Protein AF-A0A8S3FM65-F1 (afdb_monomer_lite)

Radius of gyration: 16.99 Å; chains: 1; bounding box: 38×47×41 Å

Organism: NCBI:txid392030

Sequence (137 aa):
MDVTDLYTMIPRQGTLEALVGFCMKHSKNNRIGTLYIDHIMKIARLILDTNYFAYYDKYYKQIRGGAMGSAFTRVLANIYMYEWEQDLIKYQKSKNEIYGRYIDDIFMTTNEPEHKICQILDKENNKNVNIKINYQI

Foldseek 3Di:
DFKPPLQLQAALVLLLVLLLVVQVVPDDPCDDVPDHSVVVSVVSCVQLQPAWDDDPNDIDRRPHGGDPVDPVSLVSSVSSCVVLCVVVVVVCVVQVWDWDDDSGDIDTDDPDDPVVVVVVQVVSCVPDVRIHDDDDD

InterPro domains:
  IPR000477 Reverse transcriptase domain [PS50878] (1-137)

Secondary structure (DSSP, 8-state):
-EETTHHHHS-HHHHHHHHHHHHHHH-BTTEETTEEHHHHHHHHHHHHHT-EEEETTEEEE--SS--TT-HHHHHHHHHHHHHHTHHHHHHHHHTT--EEEETTEEEE---S-HHHHHHHHHHHHTS-TT--EE---

Structure (mmCIF, N/CA/C/O backbone):
data_AF-A0A8S3FM65-F1
#
_entry.id   AF-A0A8S3FM65-F1
#
loop_
_atom_site.group_PDB
_atom_site.id
_atom_site.type_symbol
_atom_site.label_atom_id
_atom_site.label_alt_id
_atom_site.label_comp_id
_atom_site.label_asym_id
_atom_site.label_entity_id
_atom_site.label_seq_id
_atom_site.pdbx_PDB_ins_code
_atom_site.Cartn_x
_atom_site.Cartn_y
_atom_site.Cartn_z
_atom_site.occupancy
_atom_site.B_iso_or_equiv
_atom_site.auth_seq_id
_atom_site.auth_comp_id
_atom_site.auth_asym_id
_atom_site.auth_atom_id
_atom_site.pdbx_PDB_model_num
ATOM 1 N N . MET A 1 1 ? -3.743 -7.684 13.959 1.00 94.50 1 MET A N 1
ATOM 2 C CA . MET A 1 1 ? -4.391 -7.696 12.630 1.00 94.50 1 MET A CA 1
ATOM 3 C C . MET A 1 1 ? -3.291 -7.536 11.609 1.00 94.50 1 MET A C 1
ATOM 5 O O . MET A 1 1 ? -2.295 -6.912 11.950 1.00 94.50 1 MET A O 1
ATOM 9 N N . ASP A 1 2 ? -3.450 -8.047 10.400 1.00 95.50 2 ASP A N 1
ATOM 10 C CA . ASP A 1 2 ? -2.414 -7.973 9.370 1.00 95.50 2 ASP A CA 1
ATOM 11 C C . ASP A 1 2 ? -3.018 -7.762 7.980 1.00 95.50 2 ASP A C 1
ATOM 13 O O . ASP A 1 2 ? -4.166 -8.125 7.727 1.00 95.50 2 ASP A O 1
ATOM 17 N N . VAL A 1 3 ? -2.263 -7.144 7.074 1.00 96.06 3 VAL A N 1
ATOM 18 C CA . VAL A 1 3 ? -2.657 -7.008 5.670 1.00 96.06 3 VAL A CA 1
ATOM 19 C C . VAL A 1 3 ? -2.203 -8.237 4.896 1.00 96.06 3 VAL A C 1
ATOM 21 O O . VAL A 1 3 ? -1.010 -8.439 4.674 1.00 96.06 3 VAL A O 1
ATOM 24 N N . THR A 1 4 ? -3.162 -9.017 4.408 1.00 94.69 4 THR A N 1
ATOM 25 C CA . THR A 1 4 ? -2.889 -10.270 3.704 1.00 94.69 4 THR A CA 1
ATOM 26 C C . THR A 1 4 ? -2.087 -10.032 2.426 1.00 94.69 4 THR A C 1
ATOM 28 O O . THR A 1 4 ? -2.493 -9.249 1.563 1.00 94.69 4 THR A O 1
ATOM 31 N N . ASP A 1 5 ? -0.967 -10.748 2.284 1.00 93.12 5 ASP A N 1
ATOM 32 C CA . ASP A 1 5 ? -0.157 -10.801 1.061 1.00 93.12 5 ASP A CA 1
ATOM 33 C C . ASP A 1 5 ? 0.233 -9.413 0.506 1.00 93.12 5 ASP A C 1
ATOM 35 O O . ASP A 1 5 ? 0.299 -9.201 -0.710 1.00 93.12 5 ASP A O 1
ATOM 39 N N . LEU A 1 6 ? 0.509 -8.448 1.395 1.00 93.69 6 LEU A N 1
ATOM 40 C CA . LEU A 1 6 ? 0.647 -7.025 1.061 1.00 93.69 6 LEU A CA 1
ATOM 41 C C . LEU A 1 6 ? 1.465 -6.769 -0.221 1.00 93.69 6 LEU A C 1
ATOM 43 O O . LEU A 1 6 ? 0.998 -6.114 -1.153 1.00 93.69 6 LEU A O 1
ATOM 47 N N . TYR A 1 7 ? 2.683 -7.304 -0.315 1.00 92.12 7 TYR A N 1
ATOM 48 C CA . TYR A 1 7 ? 3.567 -7.027 -1.454 1.00 92.12 7 TYR A CA 1
ATOM 49 C C . TYR A 1 7 ? 3.080 -7.617 -2.778 1.00 92.12 7 TYR A C 1
ATOM 51 O O . TYR A 1 7 ? 3.242 -6.988 -3.827 1.00 92.12 7 TYR A O 1
ATOM 59 N N . THR A 1 8 ? 2.496 -8.812 -2.757 1.00 90.88 8 THR A N 1
ATOM 60 C CA . THR A 1 8 ? 2.015 -9.493 -3.966 1.00 90.88 8 THR A CA 1
ATOM 61 C C . THR A 1 8 ? 0.631 -9.018 -4.387 1.00 90.88 8 THR A C 1
ATOM 63 O O . THR A 1 8 ? 0.229 -9.276 -5.525 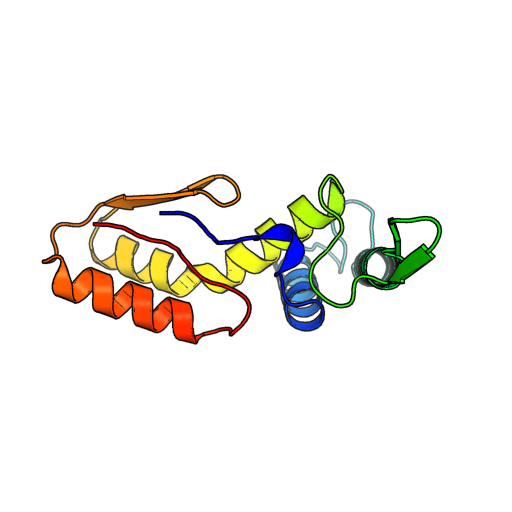1.00 90.88 8 THR A O 1
ATOM 66 N N . MET A 1 9 ? -0.055 -8.260 -3.529 1.00 94.19 9 MET A N 1
ATOM 67 C CA . MET A 1 9 ? -1.419 -7.806 -3.770 1.00 94.19 9 MET A CA 1
ATOM 68 C C . MET A 1 9 ? -1.570 -6.302 -4.022 1.00 94.19 9 MET A C 1
ATOM 70 O O . MET A 1 9 ? -2.580 -5.913 -4.604 1.00 94.19 9 MET A O 1
ATOM 74 N N . ILE A 1 10 ? -0.587 -5.441 -3.717 1.00 93.12 10 ILE A N 1
ATOM 75 C CA . ILE A 1 10 ? -0.734 -3.998 -4.004 1.00 93.12 10 ILE A CA 1
ATOM 76 C C . ILE A 1 10 ? -1.144 -3.727 -5.474 1.00 93.12 10 ILE A C 1
ATOM 78 O O . ILE A 1 10 ? -0.542 -4.266 -6.417 1.00 93.12 10 ILE A O 1
ATOM 82 N N . PRO A 1 11 ? -2.196 -2.919 -5.712 1.00 92.88 11 PRO A N 1
ATOM 83 C CA . PRO A 1 11 ? -2.697 -2.675 -7.058 1.00 92.88 11 PRO A CA 1
ATOM 84 C C . PRO A 1 11 ? -1.736 -1.763 -7.818 1.00 92.88 11 PRO A C 1
ATOM 86 O O . PRO A 1 11 ? -1.604 -0.595 -7.484 1.00 92.88 11 PRO A O 1
ATOM 89 N N . ARG A 1 12 ? -1.119 -2.252 -8.898 1.00 91.12 12 ARG A N 1
ATOM 90 C CA . ARG A 1 12 ? -0.080 -1.515 -9.648 1.00 91.12 12 ARG A CA 1
ATOM 91 C C . ARG A 1 12 ? -0.434 -0.074 -9.988 1.00 91.12 12 ARG A C 1
ATOM 93 O O . ARG A 1 12 ? 0.347 0.829 -9.705 1.00 91.12 12 ARG A O 1
ATOM 100 N N . GLN A 1 13 ? -1.596 0.131 -10.602 1.00 92.31 13 GLN A N 1
ATOM 101 C CA . GLN A 1 13 ? -2.018 1.461 -11.029 1.00 92.31 13 GLN A CA 1
ATOM 102 C C . GLN A 1 13 ? -2.271 2.371 -9.818 1.00 92.31 13 GLN A C 1
ATOM 104 O O . GLN A 1 13 ? -1.698 3.454 -9.752 1.00 92.31 13 GLN A O 1
ATOM 109 N N . GLY A 1 14 ? -3.002 1.882 -8.810 1.00 94.00 14 GLY A N 1
ATOM 110 C CA . GLY A 1 14 ? -3.230 2.621 -7.564 1.00 94.00 14 GLY A CA 1
ATOM 111 C C . GLY A 1 14 ? -1.938 2.913 -6.790 1.00 94.00 14 GLY A C 1
ATOM 112 O O . GLY A 1 14 ? -1.796 3.969 -6.188 1.00 94.00 14 GLY A O 1
ATOM 113 N N . THR A 1 15 ? -0.949 2.022 -6.845 1.00 95.19 15 THR A N 1
ATOM 114 C CA . THR A 1 15 ? 0.382 2.233 -6.263 1.00 95.19 15 THR A CA 1
ATOM 115 C C . THR A 1 15 ? 1.155 3.333 -6.987 1.00 95.19 15 THR A C 1
ATOM 117 O O . THR A 1 15 ? 1.803 4.145 -6.333 1.00 95.19 15 THR A O 1
ATOM 120 N N . LEU A 1 16 ? 1.094 3.393 -8.319 1.00 96.12 16 LEU A N 1
ATOM 121 C CA . LEU A 1 16 ? 1.721 4.468 -9.093 1.00 96.12 16 LEU A CA 1
ATOM 122 C C . LEU A 1 16 ? 1.034 5.819 -8.847 1.00 96.12 16 LEU A C 1
ATOM 124 O O . LEU A 1 16 ? 1.712 6.841 -8.766 1.00 96.12 16 LEU A O 1
ATOM 128 N N . GLU A 1 17 ? -0.288 5.821 -8.693 1.00 96.88 17 GLU A N 1
ATOM 129 C CA . GLU A 1 17 ? -1.071 7.005 -8.318 1.00 96.88 17 GLU A CA 1
ATOM 130 C C . GLU A 1 17 ? -0.712 7.498 -6.910 1.00 96.88 17 GLU A C 1
ATOM 132 O O . GLU A 1 17 ? -0.409 8.678 -6.725 1.00 96.88 17 GLU A O 1
ATOM 137 N N . ALA A 1 18 ? -0.640 6.588 -5.935 1.00 97.12 18 ALA A N 1
ATOM 138 C CA . ALA A 1 18 ? -0.186 6.908 -4.586 1.00 97.12 18 ALA A CA 1
ATOM 139 C C . ALA A 1 18 ? 1.258 7.439 -4.589 1.00 97.12 18 ALA A C 1
ATOM 141 O O . ALA A 1 18 ? 1.555 8.428 -3.924 1.00 97.12 18 ALA A O 1
ATOM 142 N N . LEU A 1 19 ? 2.151 6.839 -5.387 1.00 97.56 19 LEU A N 1
ATOM 143 C CA . LEU A 1 19 ? 3.537 7.287 -5.522 1.00 97.56 19 LEU A CA 1
ATOM 144 C C . LEU A 1 19 ? 3.634 8.714 -6.064 1.00 97.56 19 LEU A C 1
ATOM 146 O O . LEU A 1 19 ? 4.345 9.527 -5.477 1.00 97.56 19 LEU A O 1
ATOM 150 N N . VAL A 1 20 ? 2.936 9.040 -7.157 1.00 96.94 20 VAL A N 1
ATOM 151 C CA . VAL A 1 20 ? 2.991 10.402 -7.708 1.00 96.94 20 VAL A CA 1
ATOM 152 C C . VAL A 1 20 ? 2.382 11.412 -6.737 1.00 96.94 20 VAL A C 1
ATOM 154 O O . VAL A 1 20 ? 2.973 12.471 -6.539 1.00 96.94 20 VAL A O 1
ATOM 157 N N . GLY A 1 21 ? 1.273 11.074 -6.068 1.00 96.69 21 GLY A N 1
ATOM 158 C CA . GLY A 1 21 ? 0.665 11.921 -5.039 1.00 96.69 21 GLY A CA 1
ATOM 159 C C . GLY A 1 21 ? 1.620 12.192 -3.876 1.00 96.69 21 GLY A C 1
ATOM 160 O O . GLY A 1 21 ? 1.855 13.349 -3.516 1.00 96.69 21 GLY A O 1
ATOM 161 N N . PHE A 1 22 ? 2.256 11.140 -3.359 1.00 96.69 22 PHE A N 1
ATOM 162 C CA . PHE A 1 22 ? 3.264 11.230 -2.306 1.00 96.69 22 PHE A CA 1
ATOM 163 C C . PHE A 1 22 ? 4.464 12.084 -2.736 1.00 96.69 22 PHE A C 1
ATOM 165 O O . PHE A 1 22 ? 4.883 12.993 -2.017 1.00 96.69 22 PHE A O 1
ATOM 172 N N . CYS A 1 23 ? 5.004 11.843 -3.933 1.00 96.69 23 CYS A N 1
ATOM 173 C CA . CYS A 1 23 ? 6.111 12.623 -4.471 1.00 96.69 23 CYS A CA 1
ATOM 174 C C . CYS A 1 23 ? 5.739 14.099 -4.629 1.00 96.69 23 CYS A C 1
ATOM 176 O O . CYS A 1 23 ? 6.501 14.954 -4.194 1.00 96.69 23 CYS A O 1
ATOM 178 N N . MET A 1 24 ? 4.573 14.416 -5.195 1.00 95.69 24 MET A N 1
ATOM 179 C CA . MET A 1 24 ? 4.120 15.801 -5.352 1.00 95.69 24 MET A CA 1
ATOM 180 C C . MET A 1 24 ? 4.014 16.510 -4.000 1.00 95.69 24 MET A C 1
ATOM 182 O O . MET A 1 24 ? 4.554 17.604 -3.844 1.00 95.69 24 MET A O 1
ATOM 186 N N . LYS A 1 25 ? 3.414 15.848 -3.002 1.00 95.69 25 LYS A N 1
ATOM 187 C CA . LYS A 1 25 ? 3.240 16.367 -1.637 1.00 95.69 25 LYS A CA 1
ATOM 188 C C . LYS A 1 25 ? 4.561 16.686 -0.931 1.00 95.69 25 LYS A C 1
ATOM 190 O O . LYS A 1 25 ? 4.619 17.627 -0.144 1.00 95.69 25 LYS A O 1
ATOM 195 N N . HIS A 1 26 ? 5.608 15.905 -1.190 1.00 94.81 26 HIS A N 1
ATOM 196 C CA . HIS A 1 26 ? 6.891 16.010 -0.486 1.00 94.81 26 HIS A CA 1
ATOM 197 C C . HIS A 1 26 ? 8.032 16.592 -1.332 1.00 94.81 26 HIS A C 1
ATOM 199 O O . HIS A 1 26 ? 9.162 16.707 -0.851 1.00 94.81 26 HIS A O 1
ATOM 205 N N . SER A 1 27 ? 7.763 16.964 -2.583 1.00 95.44 27 SER A N 1
ATOM 206 C CA . SER A 1 27 ? 8.784 17.493 -3.482 1.00 95.44 27 SER A CA 1
ATOM 207 C C . SER A 1 27 ? 9.148 18.948 -3.205 1.00 95.44 27 SER A C 1
ATOM 209 O O . SER A 1 27 ? 8.369 19.734 -2.670 1.00 95.44 27 SER A O 1
ATOM 211 N N . LYS A 1 28 ? 10.353 19.326 -3.634 1.00 94.56 28 LYS A N 1
ATOM 212 C CA . LYS A 1 28 ? 10.775 20.721 -3.797 1.00 94.56 28 LYS A CA 1
ATOM 213 C C . LYS A 1 28 ? 11.195 20.913 -5.247 1.00 94.56 28 LYS A C 1
ATOM 215 O O . LYS A 1 28 ? 12.058 20.182 -5.726 1.00 94.56 28 LYS A O 1
ATOM 220 N N . ASN A 1 29 ? 10.581 21.864 -5.954 1.00 93.50 29 ASN A N 1
ATOM 221 C CA . ASN A 1 29 ? 10.831 22.117 -7.381 1.00 93.50 29 ASN A CA 1
ATOM 222 C C . ASN A 1 29 ? 10.695 20.849 -8.253 1.00 93.50 29 ASN A C 1
ATOM 224 O O . ASN A 1 29 ? 11.575 20.556 -9.061 1.00 93.50 29 ASN A O 1
ATOM 228 N N . ASN A 1 30 ? 9.620 20.071 -8.058 1.00 93.81 30 ASN A N 1
ATOM 229 C CA . ASN A 1 30 ? 9.357 18.799 -8.753 1.00 93.81 30 ASN A CA 1
ATOM 230 C C . ASN A 1 30 ? 10.455 17.736 -8.570 1.00 93.81 30 ASN A C 1
ATOM 232 O O . ASN A 1 30 ? 10.692 16.903 -9.454 1.00 93.81 30 ASN A O 1
ATOM 236 N N . ARG A 1 31 ? 11.143 17.759 -7.421 1.00 95.06 31 ARG A N 1
ATOM 237 C CA . ARG A 1 31 ? 12.205 16.808 -7.079 1.00 95.06 31 ARG A CA 1
ATOM 238 C C . ARG A 1 31 ? 12.060 16.237 -5.676 1.00 95.06 31 ARG A C 1
ATOM 240 O O . ARG A 1 31 ? 11.666 16.941 -4.748 1.00 95.06 31 ARG A O 1
ATOM 247 N N . ILE A 1 32 ? 12.459 14.977 -5.527 1.00 94.62 32 ILE A N 1
ATOM 248 C CA . ILE A 1 32 ? 12.720 14.323 -4.242 1.00 94.62 32 ILE A CA 1
ATOM 249 C C . ILE A 1 32 ? 14.232 14.111 -4.156 1.00 94.62 32 ILE A C 1
ATOM 251 O O . ILE A 1 32 ? 14.811 13.345 -4.929 1.00 94.62 32 ILE A O 1
ATOM 255 N N . GLY A 1 33 ? 14.891 14.848 -3.259 1.00 92.19 33 GLY A N 1
ATOM 256 C CA . GLY A 1 33 ? 16.351 14.932 -3.246 1.00 92.19 33 GLY A CA 1
ATOM 257 C C . GLY A 1 33 ? 16.879 15.475 -4.578 1.00 92.19 33 GLY A C 1
ATOM 258 O O . GLY A 1 33 ? 16.564 16.597 -4.970 1.00 92.19 33 GLY A O 1
ATOM 259 N N . THR A 1 34 ? 17.667 14.671 -5.290 1.00 94.81 34 THR A N 1
ATOM 260 C CA . THR A 1 34 ? 18.258 15.031 -6.591 1.00 94.81 34 THR A CA 1
ATOM 261 C C . THR A 1 34 ? 17.444 14.544 -7.797 1.00 94.81 34 THR A C 1
ATOM 263 O O . THR A 1 34 ? 17.724 14.946 -8.931 1.00 94.81 34 THR A O 1
ATOM 266 N N . LEU A 1 35 ? 16.429 13.702 -7.581 1.00 95.88 35 LEU A N 1
ATOM 267 C CA . LEU A 1 35 ? 15.669 13.048 -8.646 1.00 95.88 35 LEU A CA 1
ATOM 268 C C . LEU A 1 35 ? 14.397 13.822 -8.991 1.00 95.88 35 LEU A C 1
ATOM 270 O O . LEU A 1 35 ? 13.636 14.204 -8.105 1.00 95.88 35 LEU A O 1
ATOM 274 N N . TYR A 1 36 ? 14.144 14.004 -10.289 1.00 97.56 36 TYR A N 1
ATOM 275 C CA . TYR A 1 36 ? 12.859 14.502 -10.784 1.00 97.56 36 TYR A CA 1
ATOM 276 C C . TYR A 1 36 ? 11.771 13.445 -10.615 1.00 97.56 36 TYR A C 1
ATOM 278 O O . TYR A 1 36 ? 12.025 12.255 -10.820 1.00 97.56 36 TYR A O 1
ATOM 286 N N . ILE A 1 37 ? 10.553 13.889 -10.298 1.00 97.31 37 ILE A N 1
ATOM 287 C CA . ILE A 1 37 ? 9.394 13.001 -10.120 1.00 97.31 37 ILE A CA 1
ATOM 288 C C . ILE A 1 37 ? 9.184 12.122 -11.360 1.00 97.31 37 ILE A C 1
ATOM 290 O O . ILE A 1 37 ? 9.012 10.914 -11.224 1.00 97.31 37 ILE A O 1
ATOM 294 N N . ASP A 1 38 ? 9.321 12.675 -12.566 1.00 97.25 38 ASP A N 1
ATOM 295 C CA . ASP A 1 38 ? 9.178 11.913 -13.813 1.00 97.25 38 ASP A CA 1
ATOM 296 C C . ASP A 1 38 ? 10.172 10.751 -13.926 1.00 97.25 38 ASP A C 1
ATOM 298 O O . ASP A 1 38 ? 9.832 9.685 -14.441 1.00 97.25 38 ASP A O 1
ATOM 302 N N . HIS A 1 39 ? 11.401 10.920 -13.429 1.00 97.25 39 HIS A N 1
ATOM 303 C CA . HIS A 1 39 ? 12.395 9.846 -13.413 1.00 97.25 39 HIS A CA 1
ATOM 304 C C . HIS A 1 39 ? 12.026 8.766 -12.399 1.00 97.25 39 HIS A C 1
ATOM 306 O O . HIS A 1 39 ? 12.101 7.582 -12.722 1.00 97.25 39 HIS A O 1
ATOM 312 N N . ILE A 1 40 ? 11.567 9.165 -11.209 1.00 96.62 40 ILE A N 1
ATOM 313 C CA . ILE A 1 40 ? 11.082 8.235 -10.182 1.00 96.62 40 ILE A CA 1
ATOM 314 C C . ILE A 1 40 ? 9.915 7.411 -10.738 1.00 96.62 40 ILE A C 1
ATOM 316 O O . ILE A 1 40 ? 9.923 6.187 -10.637 1.00 96.62 40 ILE A O 1
ATOM 320 N N . MET A 1 41 ? 8.962 8.063 -11.405 1.00 97.31 41 MET A N 1
ATOM 321 C CA . MET A 1 41 ? 7.808 7.404 -12.014 1.00 97.31 41 MET A CA 1
ATOM 322 C C . MET A 1 41 ? 8.202 6.455 -13.150 1.00 97.31 41 MET A C 1
ATOM 324 O O . MET A 1 41 ? 7.665 5.350 -13.228 1.00 97.31 41 MET A O 1
ATOM 328 N N . LYS A 1 42 ? 9.152 6.839 -14.013 1.00 96.44 42 LYS A N 1
ATOM 329 C CA . LYS A 1 42 ? 9.676 5.959 -15.074 1.00 96.44 42 LYS A CA 1
ATOM 330 C C . LYS A 1 42 ? 10.340 4.710 -14.495 1.00 96.44 42 LYS A C 1
ATOM 332 O O . LYS A 1 42 ? 10.048 3.609 -14.951 1.00 96.44 42 LYS A O 1
ATOM 337 N N . ILE A 1 43 ? 11.182 4.872 -13.474 1.00 94.19 43 ILE A N 1
ATOM 338 C CA . ILE A 1 43 ? 11.850 3.753 -12.795 1.00 94.19 43 ILE A CA 1
ATOM 339 C C . ILE A 1 43 ? 10.819 2.853 -12.106 1.00 94.19 43 ILE A C 1
ATOM 341 O O . ILE A 1 43 ? 10.897 1.634 -12.223 1.00 94.19 43 ILE A O 1
ATOM 345 N N . ALA A 1 44 ? 9.819 3.435 -11.440 1.00 94.75 44 ALA A N 1
ATOM 346 C CA . ALA A 1 44 ? 8.784 2.666 -10.762 1.00 94.75 44 ALA A CA 1
ATOM 347 C C . ALA A 1 44 ? 7.968 1.800 -11.727 1.00 94.75 44 ALA A C 1
ATOM 349 O O . ALA A 1 44 ? 7.751 0.618 -11.460 1.00 94.75 44 ALA A O 1
ATOM 350 N N . ARG A 1 45 ? 7.563 2.373 -12.869 1.00 94.38 45 ARG A N 1
ATOM 351 C CA . ARG A 1 45 ? 6.879 1.635 -13.940 1.00 94.38 45 ARG A CA 1
ATOM 352 C C . ARG A 1 45 ? 7.753 0.513 -14.474 1.00 94.38 45 ARG A C 1
ATOM 354 O O . ARG A 1 45 ? 7.297 -0.621 -14.508 1.00 94.38 45 ARG A O 1
ATOM 361 N N . LEU A 1 46 ? 9.017 0.811 -14.784 1.00 92.50 46 LEU A N 1
ATOM 362 C CA . LEU A 1 46 ? 9.967 -0.190 -15.262 1.00 92.50 46 LEU A CA 1
ATOM 363 C C . LEU A 1 46 ? 10.054 -1.377 -14.295 1.00 92.50 46 LEU A C 1
ATOM 365 O O . LEU A 1 46 ? 9.830 -2.502 -14.716 1.00 92.50 46 LEU A O 1
ATOM 369 N N . ILE A 1 47 ? 10.288 -1.129 -13.001 1.00 89.94 47 ILE A N 1
ATOM 370 C CA . ILE A 1 47 ? 10.407 -2.192 -11.989 1.00 89.94 47 ILE A CA 1
ATOM 371 C C . ILE A 1 47 ? 9.132 -3.044 -11.913 1.00 89.94 47 ILE A C 1
ATOM 373 O O . ILE A 1 47 ? 9.212 -4.270 -11.830 1.00 89.94 47 ILE A O 1
ATOM 377 N N . LEU A 1 48 ? 7.954 -2.416 -11.945 1.00 89.38 48 LEU A N 1
ATOM 378 C CA . LEU A 1 48 ? 6.678 -3.132 -11.897 1.00 89.38 48 LEU A CA 1
ATOM 379 C C . LEU A 1 48 ? 6.389 -3.913 -13.191 1.00 89.38 48 LEU A C 1
ATOM 381 O O . LEU A 1 48 ? 5.804 -4.997 -13.126 1.00 89.38 48 LEU A O 1
ATOM 385 N N . ASP A 1 49 ? 6.821 -3.405 -14.345 1.00 89.56 49 ASP A N 1
ATOM 386 C CA . ASP A 1 49 ? 6.617 -4.022 -15.659 1.00 89.56 49 ASP A CA 1
ATOM 387 C C . ASP A 1 49 ? 7.623 -5.131 -15.974 1.00 89.56 49 ASP A C 1
ATOM 389 O O . ASP A 1 49 ? 7.315 -6.023 -16.774 1.00 89.56 49 ASP A O 1
ATOM 393 N N . THR A 1 50 ? 8.797 -5.112 -15.339 1.00 88.62 50 THR A N 1
ATOM 394 C CA . THR A 1 50 ? 9.856 -6.117 -15.507 1.00 88.62 50 THR A CA 1
ATOM 395 C C . THR A 1 50 ? 9.912 -7.131 -14.372 1.00 88.62 50 THR A C 1
ATOM 397 O O . THR A 1 50 ? 10.947 -7.753 -14.141 1.00 88.62 50 THR A O 1
ATOM 400 N N . ASN A 1 51 ? 8.812 -7.301 -13.643 1.00 87.00 51 ASN A N 1
ATOM 401 C CA . ASN A 1 51 ? 8.753 -8.250 -12.547 1.00 87.00 51 ASN A CA 1
ATOM 402 C C . ASN A 1 51 ? 8.450 -9.671 -13.057 1.00 87.00 51 ASN A C 1
ATOM 404 O O . ASN A 1 51 ? 7.284 -10.050 -13.228 1.00 87.00 51 ASN A O 1
ATOM 408 N N . TYR A 1 52 ? 9.515 -10.426 -13.327 1.00 89.94 52 TYR A N 1
ATOM 409 C CA . TYR A 1 52 ? 9.474 -11.808 -13.801 1.00 89.94 52 TYR A CA 1
ATOM 410 C C . TYR A 1 52 ? 10.069 -12.767 -12.767 1.00 89.94 52 TYR A C 1
ATOM 412 O O . TYR A 1 52 ? 11.046 -12.436 -12.100 1.00 89.94 52 TYR A O 1
ATOM 420 N N . PHE A 1 53 ? 9.519 -13.976 -12.678 1.00 88.75 53 PHE A N 1
ATOM 421 C CA . PHE A 1 53 ? 10.056 -15.060 -11.854 1.00 88.75 53 PHE A CA 1
ATOM 422 C C . PHE A 1 53 ? 10.025 -16.390 -12.612 1.00 88.75 53 PHE A C 1
ATOM 424 O O . PHE A 1 53 ? 9.254 -16.555 -13.561 1.00 88.75 53 PHE A O 1
ATOM 431 N N . ALA A 1 54 ? 10.872 -17.333 -12.201 1.00 92.88 54 ALA A N 1
ATOM 432 C CA . ALA A 1 54 ? 10.926 -18.675 -12.767 1.00 92.88 54 ALA A CA 1
ATOM 433 C C . ALA A 1 54 ? 10.310 -19.695 -11.801 1.00 92.88 54 ALA A C 1
ATOM 435 O O . ALA A 1 54 ? 10.557 -19.639 -10.597 1.00 92.88 54 ALA A O 1
ATOM 436 N N . TYR A 1 55 ? 9.518 -20.626 -12.327 1.00 93.62 55 TYR A N 1
ATOM 437 C CA . TYR A 1 55 ? 8.945 -21.737 -11.569 1.00 93.62 55 TYR A CA 1
ATOM 438 C C . TYR A 1 55 ? 8.748 -22.949 -12.484 1.00 93.62 55 TYR A C 1
ATOM 440 O O . TYR A 1 55 ? 8.128 -22.818 -13.539 1.00 93.62 55 TYR A O 1
ATOM 448 N N . TYR A 1 56 ? 9.290 -24.111 -12.100 1.00 94.88 56 TYR A N 1
ATOM 449 C CA . TYR A 1 56 ? 9.331 -25.329 -12.931 1.00 94.88 56 TYR A CA 1
ATOM 450 C C . TYR A 1 56 ? 9.762 -25.057 -14.384 1.00 94.88 56 TYR A C 1
ATOM 452 O O . TYR A 1 56 ? 9.004 -25.310 -15.321 1.00 94.88 56 TYR A O 1
ATOM 460 N N . ASP A 1 57 ? 10.950 -24.468 -14.553 1.00 95.00 57 ASP A N 1
ATOM 461 C CA . ASP A 1 57 ? 11.570 -24.155 -15.854 1.00 95.00 57 ASP A CA 1
ATOM 462 C C . ASP A 1 57 ? 10.724 -23.274 -16.791 1.00 95.00 57 ASP A C 1
ATOM 464 O O . ASP A 1 57 ? 10.964 -23.192 -17.996 1.00 95.00 57 ASP A O 1
ATOM 468 N N . LYS A 1 58 ? 9.730 -22.572 -16.237 1.00 96.88 58 LYS A N 1
ATOM 469 C CA . LYS A 1 58 ? 8.892 -21.608 -16.952 1.00 96.88 58 LYS A CA 1
ATOM 470 C C . LYS A 1 58 ? 9.045 -20.223 -16.349 1.00 96.88 58 LYS A C 1
ATOM 472 O O . LYS A 1 58 ? 9.141 -20.073 -15.132 1.00 96.88 58 LYS A O 1
ATOM 477 N N . TYR A 1 59 ? 9.018 -19.214 -17.211 1.00 94.69 59 TYR A N 1
ATOM 478 C CA . TYR A 1 59 ? 9.062 -17.808 -16.823 1.00 94.69 59 TYR A CA 1
ATOM 479 C C . TYR A 1 59 ? 7.654 -17.227 -16.767 1.00 94.69 59 TYR A C 1
ATOM 481 O O . TYR A 1 59 ? 6.862 -17.393 -17.695 1.00 94.69 59 TYR A O 1
ATOM 489 N N . TYR A 1 60 ? 7.367 -16.498 -15.695 1.00 92.56 60 TYR A N 1
ATOM 490 C CA . TYR A 1 60 ? 6.084 -15.854 -15.466 1.00 92.56 60 TYR A CA 1
ATOM 491 C C . TYR A 1 60 ? 6.293 -14.370 -15.232 1.00 92.56 60 TYR A C 1
ATOM 493 O O . TYR A 1 60 ? 7.190 -13.964 -14.493 1.00 92.56 60 TYR A O 1
ATOM 501 N N . LYS A 1 61 ? 5.432 -13.552 -15.838 1.00 90.94 61 LYS A N 1
ATOM 502 C CA . LYS A 1 61 ? 5.311 -12.140 -15.492 1.00 90.94 61 LYS A CA 1
ATOM 503 C C . LYS A 1 61 ? 4.306 -12.015 -14.361 1.00 90.94 61 LYS A C 1
ATOM 505 O O . LYS A 1 61 ? 3.144 -12.386 -14.521 1.00 90.94 61 LYS A O 1
ATOM 510 N N . GLN A 1 62 ? 4.722 -11.452 -13.236 1.00 88.50 62 GLN A N 1
ATOM 511 C CA . GLN A 1 62 ? 3.772 -11.075 -12.202 1.00 88.50 62 GLN A CA 1
ATOM 512 C C . GLN A 1 62 ? 2.857 -9.976 -12.778 1.00 88.50 62 GLN A C 1
ATOM 514 O O . GLN A 1 62 ? 3.338 -9.070 -13.459 1.00 88.50 62 GLN A O 1
ATOM 519 N N . ILE A 1 63 ? 1.539 -10.059 -12.569 1.00 87.62 63 ILE A N 1
ATOM 520 C CA . ILE A 1 63 ? 0.561 -9.090 -13.122 1.00 87.62 63 ILE A CA 1
ATOM 521 C C . ILE A 1 63 ? -0.039 -8.145 -12.070 1.00 87.62 63 ILE A C 1
ATOM 523 O O . ILE A 1 63 ? -0.593 -7.106 -12.420 1.00 87.62 63 ILE A O 1
ATOM 527 N N . ARG A 1 64 ? 0.121 -8.473 -10.784 1.00 87.12 64 ARG A N 1
ATOM 528 C CA . ARG A 1 64 ? -0.341 -7.701 -9.619 1.00 87.12 64 ARG A CA 1
ATOM 529 C C . ARG A 1 64 ? 0.738 -7.669 -8.545 1.00 87.12 64 ARG A C 1
ATOM 531 O O . ARG A 1 64 ? 1.545 -8.591 -8.493 1.00 87.12 64 ARG A O 1
ATOM 538 N N . GLY A 1 65 ? 0.761 -6.637 -7.710 1.00 88.62 65 GLY A N 1
ATOM 539 C CA . GLY A 1 65 ? 1.817 -6.481 -6.718 1.00 88.62 65 GLY A CA 1
ATOM 540 C C . GLY A 1 65 ? 3.204 -6.255 -7.322 1.00 88.62 65 GLY A C 1
ATOM 541 O O . GLY A 1 65 ? 3.372 -5.990 -8.523 1.00 88.62 65 GLY A O 1
ATOM 542 N N . GLY A 1 66 ? 4.204 -6.391 -6.459 1.00 89.44 66 GLY A N 1
ATOM 543 C CA . GLY A 1 66 ? 5.619 -6.422 -6.801 1.00 89.44 66 GLY A CA 1
ATOM 544 C C . GLY A 1 66 ? 6.304 -7.690 -6.290 1.00 89.44 66 GLY A C 1
ATOM 545 O O . GLY A 1 66 ? 5.682 -8.545 -5.655 1.00 89.44 66 GLY A O 1
ATOM 546 N N . ALA A 1 67 ? 7.590 -7.823 -6.605 1.00 87.50 67 ALA A N 1
ATOM 547 C CA . ALA A 1 67 ? 8.368 -9.002 -6.254 1.00 87.50 67 ALA A CA 1
ATOM 548 C C . ALA A 1 67 ? 8.581 -9.037 -4.737 1.00 87.50 67 ALA A C 1
ATOM 550 O O . ALA A 1 67 ? 9.051 -8.053 -4.153 1.00 87.50 67 ALA A O 1
ATOM 551 N N . MET A 1 68 ? 8.291 -10.170 -4.097 1.00 83.19 68 MET A N 1
ATOM 552 C CA . MET A 1 68 ? 8.701 -10.375 -2.707 1.00 83.19 68 MET A CA 1
ATOM 553 C C . MET A 1 68 ? 10.231 -10.264 -2.602 1.00 83.19 68 MET A C 1
ATOM 555 O O . MET A 1 68 ? 10.960 -10.728 -3.474 1.00 83.19 68 MET A O 1
ATOM 559 N N . GLY A 1 69 ? 10.725 -9.590 -1.562 1.00 82.31 69 GLY A N 1
ATOM 560 C CA . GLY A 1 69 ? 12.159 -9.324 -1.377 1.00 82.31 69 GLY A CA 1
ATOM 561 C C . GLY A 1 69 ? 12.701 -8.109 -2.142 1.00 82.31 69 GLY A C 1
ATOM 562 O O . GLY A 1 69 ? 13.808 -7.655 -1.856 1.00 82.31 69 GLY A O 1
ATOM 563 N N . SER A 1 70 ? 11.925 -7.507 -3.051 1.00 87.75 70 SER A N 1
ATOM 564 C CA . SER A 1 70 ? 12.311 -6.243 -3.683 1.00 87.75 70 SER A CA 1
ATOM 565 C C . SER A 1 70 ? 12.223 -5.090 -2.679 1.00 87.75 70 SER A C 1
ATOM 567 O O . SER A 1 70 ? 11.140 -4.734 -2.205 1.00 87.75 70 SER A O 1
ATOM 569 N N . ALA A 1 71 ? 13.364 -4.449 -2.403 1.00 89.12 71 ALA A N 1
ATOM 570 C CA . ALA A 1 71 ? 13.426 -3.267 -1.541 1.00 89.12 71 ALA A CA 1
ATOM 571 C C . ALA A 1 71 ? 12.505 -2.142 -2.044 1.00 89.12 71 ALA A C 1
ATOM 573 O O . ALA A 1 71 ? 11.859 -1.458 -1.252 1.00 89.12 71 ALA A O 1
ATOM 574 N N . PHE A 1 72 ? 12.386 -1.992 -3.366 1.00 91.06 72 PHE A N 1
ATOM 575 C CA . PHE A 1 72 ? 11.508 -0.991 -3.962 1.00 91.06 72 PHE A CA 1
ATOM 576 C C . PHE A 1 72 ? 10.025 -1.350 -3.810 1.00 91.06 72 PHE A C 1
ATOM 578 O O . PHE A 1 72 ? 9.221 -0.480 -3.488 1.00 91.06 72 PHE A O 1
ATOM 585 N N . THR A 1 73 ? 9.659 -2.630 -3.944 1.00 91.75 73 THR A N 1
ATOM 586 C CA . THR A 1 73 ? 8.274 -3.081 -3.704 1.00 91.75 73 THR A CA 1
ATOM 587 C C . THR A 1 73 ? 7.836 -2.786 -2.271 1.00 91.75 73 THR A C 1
ATOM 589 O O . THR A 1 73 ? 6.718 -2.324 -2.063 1.00 91.75 73 THR A O 1
ATOM 592 N N . ARG A 1 74 ? 8.728 -2.955 -1.284 1.00 93.06 74 ARG A N 1
ATOM 593 C CA . ARG A 1 74 ? 8.451 -2.570 0.109 1.00 93.06 74 ARG A CA 1
ATOM 594 C C . ARG A 1 74 ? 8.141 -1.076 0.247 1.00 93.06 74 ARG A C 1
ATOM 596 O O . ARG A 1 74 ? 7.198 -0.711 0.944 1.00 93.06 74 ARG A O 1
ATOM 603 N N . VAL A 1 75 ? 8.915 -0.213 -0.415 1.00 94.31 75 VAL A N 1
ATOM 604 C CA . VAL A 1 75 ? 8.676 1.242 -0.411 1.00 94.31 75 VAL A CA 1
ATOM 605 C C . VAL A 1 75 ? 7.323 1.567 -1.040 1.00 94.31 75 VAL A C 1
ATOM 607 O O . VAL A 1 75 ? 6.532 2.296 -0.447 1.00 94.31 75 VAL A O 1
ATOM 610 N N . LEU A 1 76 ? 7.030 0.981 -2.201 1.00 95.19 76 LEU A N 1
ATOM 611 C CA . LEU A 1 76 ? 5.756 1.157 -2.893 1.00 95.19 76 LEU A CA 1
ATOM 612 C C . LEU A 1 76 ? 4.558 0.705 -2.050 1.00 95.19 76 LEU A C 1
ATOM 614 O O . LEU A 1 76 ? 3.559 1.416 -1.984 1.00 95.19 76 LEU A O 1
ATOM 618 N N . ALA A 1 77 ? 4.668 -0.444 -1.380 1.00 95.44 77 ALA A N 1
ATOM 619 C CA . ALA A 1 77 ? 3.626 -0.953 -0.498 1.00 95.44 77 ALA A CA 1
ATOM 620 C C . ALA A 1 77 ? 3.359 -0.001 0.672 1.00 95.44 77 ALA A C 1
ATOM 622 O O . ALA A 1 77 ? 2.208 0.306 0.961 1.00 95.44 77 ALA A O 1
ATOM 623 N N . ASN A 1 78 ? 4.413 0.530 1.298 1.00 96.12 78 ASN A N 1
ATOM 624 C CA . ASN A 1 78 ? 4.263 1.497 2.383 1.00 96.12 78 ASN A CA 1
ATOM 625 C C . ASN A 1 78 ? 3.626 2.811 1.925 1.00 96.12 78 ASN A C 1
ATOM 627 O O . ASN A 1 78 ? 2.788 3.341 2.646 1.00 96.12 78 ASN A O 1
ATOM 631 N N . ILE A 1 79 ? 3.991 3.321 0.745 1.00 96.75 79 ILE A N 1
ATOM 632 C CA . ILE A 1 79 ? 3.384 4.538 0.184 1.00 96.75 79 ILE A CA 1
ATOM 633 C C . ILE A 1 79 ? 1.913 4.302 -0.163 1.00 96.75 79 ILE A C 1
ATOM 635 O O . ILE A 1 79 ? 1.065 5.136 0.135 1.00 96.75 79 ILE A O 1
ATOM 639 N N . TYR A 1 80 ? 1.594 3.157 -0.762 1.00 96.81 80 TYR A N 1
ATOM 640 C CA . TYR A 1 80 ? 0.212 2.814 -1.065 1.00 96.81 80 TYR A CA 1
ATOM 641 C C . TYR A 1 80 ? -0.629 2.692 0.215 1.00 96.81 80 TYR A C 1
ATOM 643 O O . TYR A 1 80 ? -1.703 3.284 0.306 1.00 96.81 80 TYR A O 1
ATOM 651 N N . MET A 1 81 ? -0.117 1.982 1.225 1.00 97.00 81 MET A N 1
ATOM 652 C CA . MET A 1 81 ? -0.805 1.830 2.506 1.00 97.00 81 MET A CA 1
ATOM 653 C C . MET A 1 81 ? -0.946 3.153 3.253 1.00 97.00 81 MET A C 1
ATOM 655 O O . MET A 1 81 ? -1.989 3.366 3.857 1.00 97.00 81 MET A O 1
ATOM 659 N N . TYR A 1 82 ? 0.039 4.053 3.151 1.00 95.94 82 TYR A N 1
ATOM 660 C CA . TYR A 1 82 ? -0.047 5.397 3.720 1.00 95.94 82 TYR A CA 1
ATOM 661 C C . TYR A 1 82 ? -1.295 6.138 3.231 1.00 95.94 82 TYR A C 1
ATOM 663 O O . TYR A 1 82 ? -1.964 6.768 4.039 1.00 95.94 82 TYR A O 1
ATOM 671 N N . GLU A 1 83 ? -1.644 6.048 1.945 1.00 95.06 83 GLU A N 1
ATOM 672 C CA . GLU A 1 83 ? -2.871 6.666 1.419 1.00 95.06 83 GLU A CA 1
ATOM 673 C C . GLU A 1 83 ? -4.130 5.860 1.781 1.00 95.06 83 GLU A C 1
ATOM 675 O O . GLU A 1 83 ? -5.147 6.435 2.169 1.00 95.06 83 GLU A O 1
ATOM 680 N N . TRP A 1 84 ? -4.069 4.528 1.701 1.00 96.25 84 TRP A N 1
ATOM 681 C CA . TRP A 1 84 ? -5.217 3.648 1.952 1.00 96.25 84 TRP A CA 1
ATOM 682 C C . TRP A 1 84 ? -5.726 3.719 3.404 1.00 96.25 84 TRP A C 1
ATOM 684 O O . TRP A 1 84 ? -6.935 3.738 3.637 1.00 96.25 84 TRP A O 1
ATOM 694 N N . GLU A 1 85 ? -4.820 3.820 4.382 1.00 96.69 85 GLU A N 1
ATOM 695 C CA . GLU A 1 85 ? -5.137 3.738 5.816 1.00 96.69 85 GLU A CA 1
ATOM 696 C C . GLU A 1 85 ? -5.595 5.066 6.450 1.00 96.69 85 GLU A C 1
ATOM 698 O O . GLU A 1 85 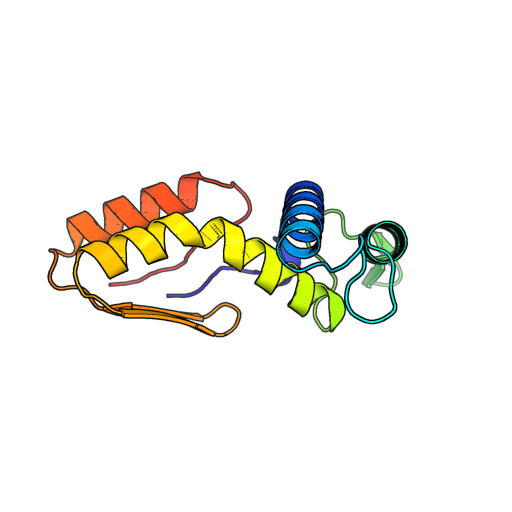? -5.863 5.135 7.652 1.00 96.69 85 GLU A O 1
ATOM 703 N N . GLN A 1 86 ? -5.711 6.141 5.661 1.00 95.81 86 GLN A N 1
ATOM 704 C CA . GLN A 1 86 ? -6.004 7.482 6.181 1.00 95.81 86 GLN A CA 1
ATOM 705 C C . GLN A 1 86 ? -7.335 7.577 6.934 1.00 95.81 86 GLN A C 1
ATOM 707 O O . GLN A 1 86 ? -7.435 8.346 7.890 1.00 95.81 86 GLN A O 1
ATOM 712 N N . ASP A 1 87 ? -8.359 6.829 6.527 1.00 95.56 87 ASP A N 1
ATOM 713 C CA . ASP A 1 87 ? -9.661 6.890 7.199 1.00 95.56 87 ASP A CA 1
ATOM 714 C C . ASP A 1 87 ? -9.642 6.186 8.558 1.00 95.56 87 ASP A C 1
ATOM 716 O O . ASP A 1 87 ? -10.223 6.717 9.505 1.00 95.56 87 ASP A O 1
ATOM 720 N N . LEU A 1 88 ? -8.908 5.072 8.683 1.00 96.25 88 LEU A N 1
ATOM 721 C CA . LEU A 1 88 ? -8.635 4.433 9.974 1.00 96.25 88 LEU A CA 1
ATOM 722 C C . LEU A 1 88 ? -7.867 5.397 10.879 1.00 96.25 88 LEU A C 1
ATOM 724 O O . LEU A 1 88 ? -8.345 5.748 11.952 1.00 96.25 88 LEU A O 1
ATOM 728 N N 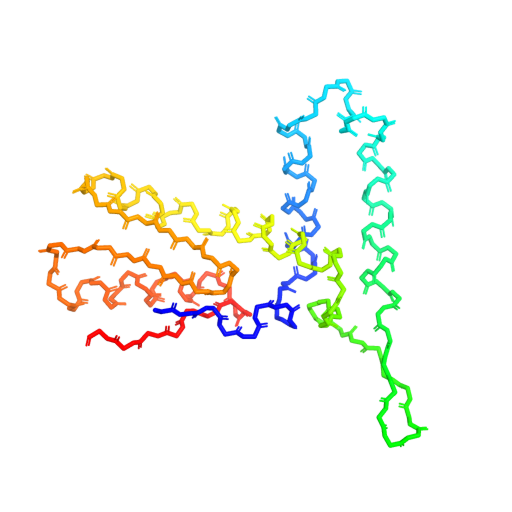. ILE A 1 89 ? -6.753 5.963 10.404 1.00 97.38 89 ILE A N 1
ATOM 729 C CA . ILE A 1 89 ? -5.972 6.937 11.187 1.00 97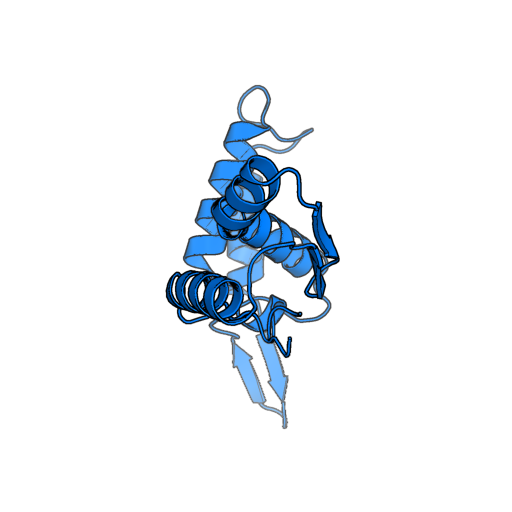.38 89 ILE A CA 1
ATOM 730 C C . ILE A 1 89 ? -6.851 8.095 11.688 1.00 97.38 89 ILE A C 1
ATOM 732 O O . ILE A 1 89 ? -6.771 8.481 12.857 1.00 97.38 89 ILE A O 1
ATOM 736 N N . LYS A 1 90 ? -7.702 8.663 10.823 1.00 97.19 90 LYS A N 1
ATOM 737 C CA . LYS A 1 90 ? -8.622 9.749 11.202 1.00 97.19 90 LYS A CA 1
ATOM 738 C C . LYS A 1 90 ? -9.648 9.288 12.233 1.00 97.19 90 LYS A C 1
ATOM 740 O O . LYS A 1 90 ? -9.915 10.030 13.179 1.00 97.19 90 LYS A O 1
ATOM 745 N N . TYR A 1 91 ? -10.210 8.095 12.058 1.00 96.00 91 TYR A N 1
ATOM 746 C CA . TYR A 1 91 ? -11.177 7.521 12.984 1.00 96.00 91 TYR A CA 1
ATOM 747 C C . TYR A 1 91 ? -10.552 7.305 14.370 1.00 96.00 91 TYR A C 1
ATOM 749 O O . TYR A 1 91 ? -11.050 7.885 15.336 1.00 96.00 91 TYR A O 1
ATOM 757 N N . GLN A 1 92 ? -9.415 6.611 14.471 1.00 96.88 92 GLN A N 1
ATOM 758 C CA . GLN A 1 92 ? -8.686 6.423 15.734 1.00 96.88 92 GLN A CA 1
ATOM 759 C C . GLN A 1 92 ? -8.329 7.754 16.399 1.00 96.88 92 GLN A C 1
ATOM 761 O O . GLN A 1 92 ? -8.604 7.959 17.582 1.00 96.88 92 GLN A O 1
ATOM 766 N N . LYS A 1 93 ? -7.815 8.720 15.627 1.00 97.19 93 LYS A N 1
ATOM 767 C CA . LYS A 1 93 ? -7.496 10.053 16.150 1.00 97.19 93 LYS A CA 1
ATOM 768 C C . LYS A 1 93 ? -8.727 10.760 16.724 1.00 97.19 93 LYS A C 1
ATOM 770 O O . LYS A 1 93 ? -8.623 11.403 17.764 1.00 97.19 93 LYS A O 1
ATOM 775 N N . SER A 1 94 ? -9.893 10.627 16.087 1.00 97.12 94 SER A N 1
ATOM 776 C CA . SER A 1 94 ? -11.152 11.212 16.580 1.00 97.12 94 SER A CA 1
ATOM 777 C C . SER A 1 94 ? -11.631 10.607 17.906 1.00 97.12 94 SER A C 1
ATOM 779 O O . SER A 1 94 ? -12.386 11.246 18.637 1.00 97.12 94 SER A O 1
ATOM 781 N N . LYS A 1 95 ? -11.177 9.389 18.223 1.00 96.69 95 LYS A N 1
ATOM 782 C CA . LYS A 1 95 ? -11.479 8.658 19.458 1.00 96.69 95 LYS A CA 1
ATOM 783 C C . LYS A 1 95 ? -10.396 8.781 20.526 1.00 96.69 95 LYS A C 1
ATOM 785 O O . LYS A 1 95 ? -10.569 8.247 21.615 1.00 96.69 95 LYS A O 1
ATOM 790 N N . ASN A 1 96 ? -9.320 9.514 20.237 1.00 96.94 96 ASN A N 1
ATOM 791 C CA . ASN A 1 96 ? -8.121 9.569 21.071 1.00 96.94 96 ASN A CA 1
ATOM 792 C C . ASN A 1 96 ? -7.514 8.168 21.310 1.00 96.94 96 ASN A C 1
ATOM 794 O O . ASN A 1 96 ? -7.041 7.853 22.399 1.00 96.94 96 ASN A O 1
ATOM 798 N N . GLU A 1 97 ? -7.566 7.329 20.273 1.00 97.25 97 GLU A N 1
ATOM 799 C CA . GLU A 1 97 ? -7.078 5.951 20.241 1.00 97.25 97 GLU A CA 1
ATOM 800 C C . GLU A 1 97 ? -5.819 5.839 19.367 1.00 97.25 97 GLU A C 1
ATOM 802 O O . GLU A 1 97 ? -5.542 6.687 18.515 1.00 97.25 97 GLU A O 1
ATOM 807 N N . ILE A 1 98 ? -5.039 4.779 19.577 1.00 96.94 98 ILE A N 1
ATOM 808 C CA . ILE A 1 98 ? -3.790 4.516 18.863 1.00 96.94 98 ILE A CA 1
ATOM 809 C C . ILE A 1 98 ? -4.070 3.691 17.602 1.00 96.94 98 ILE A C 1
ATOM 811 O O . ILE A 1 98 ? -4.788 2.692 17.649 1.00 96.94 98 ILE A O 1
ATOM 815 N N . TYR A 1 99 ? -3.432 4.085 16.498 1.00 97.56 99 TYR A N 1
ATOM 816 C CA . TYR A 1 99 ? -3.254 3.287 15.286 1.00 97.56 99 TYR A CA 1
ATOM 817 C C . TYR A 1 99 ? -1.762 3.239 14.947 1.00 97.56 99 TYR A C 1
ATOM 819 O O . TYR A 1 99 ? -1.091 4.274 14.942 1.00 97.56 99 TYR A O 1
ATOM 827 N N . GLY A 1 100 ? -1.247 2.059 14.629 1.00 97.00 100 GLY A N 1
ATOM 828 C CA . GLY A 1 100 ? 0.109 1.871 14.135 1.00 97.00 100 GLY A CA 1
ATOM 829 C C . GLY A 1 100 ? 0.170 0.705 13.162 1.00 97.00 100 GLY A C 1
ATOM 830 O O . GLY A 1 100 ? -0.559 -0.271 13.309 1.00 97.00 100 GLY A O 1
ATOM 831 N N . ARG A 1 101 ? 1.063 0.798 12.176 1.00 97.25 101 ARG A N 1
ATOM 832 C CA . ARG A 1 101 ? 1.337 -0.291 11.241 1.00 97.25 101 ARG A CA 1
ATOM 833 C C . ARG A 1 101 ? 2.837 -0.515 11.116 1.00 97.25 101 ARG A C 1
ATOM 835 O O . ARG A 1 101 ? 3.590 0.435 10.896 1.00 97.25 101 ARG A O 1
ATOM 842 N N . TYR A 1 10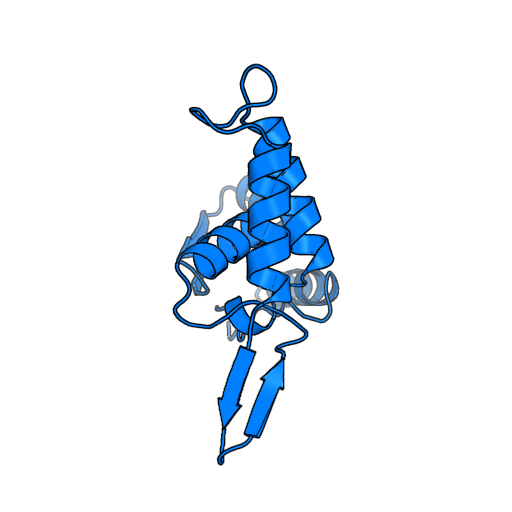2 ? 3.261 -1.768 11.220 1.00 95.31 102 TYR A N 1
ATOM 843 C CA . TYR A 1 102 ? 4.615 -2.212 10.935 1.00 95.31 102 TYR A CA 1
ATOM 844 C C . TYR A 1 102 ? 4.589 -3.176 9.750 1.00 95.31 102 TYR A C 1
ATOM 846 O O . TYR A 1 102 ? 4.265 -4.344 9.895 1.00 95.31 102 TYR A O 1
ATOM 854 N N . ILE A 1 103 ? 4.938 -2.670 8.563 1.00 92.00 103 ILE A N 1
ATOM 855 C CA . ILE A 1 103 ? 4.826 -3.406 7.293 1.00 92.00 103 ILE A CA 1
ATOM 856 C C . ILE A 1 103 ? 3.371 -3.842 7.043 1.00 92.00 103 ILE A C 1
ATOM 858 O O . ILE A 1 103 ? 2.572 -3.011 6.612 1.00 92.00 103 ILE A O 1
ATOM 862 N N . ASP A 1 104 ? 3.043 -5.102 7.282 1.00 94.06 104 ASP A N 1
ATOM 863 C CA . ASP A 1 104 ? 1.737 -5.728 7.138 1.00 94.06 104 ASP A CA 1
ATOM 864 C C . ASP A 1 104 ? 0.991 -5.814 8.471 1.00 94.06 104 ASP A C 1
ATOM 866 O O . ASP A 1 104 ? -0.235 -5.766 8.459 1.00 94.06 104 ASP A O 1
ATOM 870 N N . ASP A 1 105 ? 1.689 -5.816 9.608 1.00 96.25 105 ASP A N 1
ATOM 871 C CA . ASP A 1 105 ? 1.069 -5.860 10.931 1.00 96.25 105 ASP A CA 1
ATOM 872 C C . ASP A 1 105 ? 0.421 -4.525 11.302 1.00 96.25 105 ASP A C 1
ATOM 874 O O . ASP A 1 105 ? 1.066 -3.476 11.303 1.00 96.25 105 ASP A O 1
ATOM 878 N N . ILE A 1 106 ? -0.849 -4.566 11.694 1.00 96.44 106 ILE A N 1
ATOM 879 C CA . ILE A 1 106 ? -1.625 -3.433 12.197 1.00 96.44 106 ILE A CA 1
ATOM 880 C C . ILE A 1 106 ? -1.924 -3.637 13.685 1.00 96.44 106 ILE A C 1
ATOM 882 O O . ILE A 1 106 ? -2.473 -4.659 14.116 1.00 96.44 106 ILE A O 1
ATOM 886 N N . PHE A 1 107 ? -1.624 -2.595 14.454 1.00 95.88 107 PHE A N 1
ATOM 887 C CA . PHE A 1 107 ? -1.955 -2.444 15.860 1.00 95.88 107 PHE A CA 1
ATOM 888 C C . PHE A 1 107 ? -2.941 -1.290 16.050 1.00 95.88 107 PHE A C 1
ATOM 890 O O . PHE A 1 107 ? -2.729 -0.180 15.558 1.00 95.88 107 PHE A O 1
ATOM 897 N N . MET A 1 108 ? -4.013 -1.545 16.795 1.00 95.19 108 MET A N 1
ATOM 898 C CA . MET A 1 108 ? -5.059 -0.569 17.066 1.00 95.19 108 MET A CA 1
ATOM 899 C C . MET A 1 108 ? -5.628 -0.792 18.464 1.00 95.19 108 MET A C 1
ATOM 901 O O . MET A 1 108 ? -5.836 -1.932 18.871 1.00 95.19 108 MET A O 1
ATOM 905 N N . THR A 1 109 ? -5.894 0.289 19.189 1.00 96.00 109 THR A N 1
ATOM 906 C CA . THR A 1 109 ? -6.607 0.243 20.476 1.00 96.00 109 THR A CA 1
ATOM 907 C C . THR A 1 109 ? -8.033 0.720 20.285 1.00 96.00 109 THR A C 1
ATOM 909 O O . THR A 1 109 ? -8.237 1.633 19.486 1.00 96.00 109 THR A O 1
ATOM 912 N N . THR A 1 110 ? -8.994 0.198 21.048 1.00 95.81 110 THR A N 1
ATOM 913 C CA . THR A 1 110 ? -10.334 0.785 21.055 1.00 95.81 110 THR A CA 1
ATOM 914 C C . THR A 1 110 ? -11.127 0.563 22.338 1.00 95.81 110 THR A C 1
ATOM 916 O O . THR A 1 110 ? -10.947 -0.448 23.011 1.00 95.81 110 THR A O 1
ATOM 919 N N . ASN A 1 111 ? -11.995 1.522 22.667 1.00 95.44 111 ASN A N 1
ATOM 920 C CA . ASN A 1 111 ? -13.012 1.425 23.720 1.00 95.44 111 ASN A CA 1
ATOM 921 C C . ASN A 1 111 ? -14.421 1.154 23.158 1.00 95.44 111 ASN A C 1
ATOM 923 O O . ASN A 1 111 ? -15.396 1.102 23.909 1.00 95.44 111 ASN A O 1
ATOM 927 N N . GLU A 1 112 ? -14.557 1.056 21.837 1.00 95.75 112 GLU A N 1
ATOM 928 C CA . GLU A 1 112 ? -15.825 0.766 21.176 1.00 95.75 112 GLU A CA 1
ATOM 929 C C . GLU A 1 112 ? -16.125 -0.741 21.223 1.00 95.75 112 GLU A C 1
ATOM 931 O O . GLU A 1 112 ? -15.208 -1.562 21.280 1.00 95.75 112 GLU A O 1
ATOM 936 N N . PRO A 1 113 ? -17.408 -1.138 21.195 1.00 95.94 113 PRO A N 1
ATOM 937 C CA . PRO A 1 113 ? -17.770 -2.546 21.237 1.00 95.94 113 PRO A CA 1
ATOM 938 C C . PRO A 1 113 ? -17.309 -3.278 19.969 1.00 95.94 113 PRO A C 1
ATOM 940 O O . PRO A 1 113 ? -17.372 -2.730 18.866 1.00 95.94 113 PRO A O 1
ATOM 943 N N . GLU A 1 114 ? -16.930 -4.548 20.128 1.00 95.12 114 GLU A N 1
ATOM 944 C CA . GLU A 1 114 ? -16.356 -5.405 19.079 1.00 95.12 114 GLU A CA 1
ATOM 945 C C . GLU A 1 114 ? -17.121 -5.336 17.747 1.00 95.12 114 GLU A C 1
ATOM 947 O O . GLU A 1 114 ? -16.532 -5.058 16.705 1.00 95.12 114 GLU A O 1
ATOM 952 N N . HIS A 1 115 ? -18.452 -5.471 17.779 1.00 95.88 115 HIS A N 1
ATOM 953 C CA . HIS A 1 115 ? -19.288 -5.447 16.571 1.00 95.88 115 HIS A CA 1
ATOM 954 C C . HIS A 1 115 ? -19.110 -4.175 15.726 1.00 95.88 115 HIS A C 1
ATOM 956 O O . HIS A 1 115 ? -19.200 -4.226 14.500 1.00 95.88 115 HIS A O 1
ATOM 962 N N . LYS A 1 116 ? -18.855 -3.027 16.361 1.00 95.75 116 LYS A N 1
ATOM 963 C CA . LYS A 1 116 ? -18.665 -1.750 15.669 1.00 95.75 116 LYS A CA 1
ATOM 964 C C . LYS A 1 116 ? -17.296 -1.686 15.002 1.00 95.75 116 LYS A C 1
ATOM 966 O O . LYS A 1 116 ? -17.176 -1.133 13.911 1.00 95.75 116 LYS A O 1
ATOM 971 N N . ILE A 1 117 ? -16.283 -2.275 15.629 1.00 95.38 117 ILE A N 1
ATOM 972 C CA . ILE A 1 117 ? -14.939 -2.374 15.060 1.00 95.38 117 ILE A CA 1
ATOM 973 C C . ILE A 1 117 ? -14.930 -3.336 13.881 1.00 95.38 117 ILE A C 1
ATOM 975 O O . ILE A 1 117 ? -14.418 -2.967 12.827 1.00 95.38 117 ILE A O 1
ATOM 979 N N . CYS A 1 118 ? -15.589 -4.491 14.002 1.00 95.50 118 CYS A N 1
ATOM 980 C CA . CYS A 1 118 ? -15.786 -5.412 12.883 1.00 95.50 118 CYS A CA 1
ATOM 981 C C . CYS A 1 118 ? -16.437 -4.701 11.687 1.00 95.50 118 CYS A C 1
ATOM 983 O O . CYS A 1 118 ? -15.897 -4.750 10.589 1.00 95.50 118 CYS A O 1
ATOM 985 N N . GLN A 1 119 ? -17.510 -3.928 11.901 1.00 96.06 119 GLN A N 1
ATOM 986 C CA . GLN A 1 119 ? -18.157 -3.155 10.828 1.00 96.06 119 GLN A CA 1
ATOM 987 C C . GLN A 1 119 ? -17.222 -2.140 10.151 1.00 96.06 119 GLN A C 1
ATOM 989 O O . GLN A 1 119 ? -17.300 -1.935 8.938 1.00 96.06 119 GLN A O 1
ATOM 994 N N . ILE A 1 120 ? -16.355 -1.476 10.920 1.00 95.56 120 ILE A N 1
ATOM 995 C CA . ILE A 1 120 ? -15.382 -0.524 10.374 1.00 95.56 120 ILE A CA 1
ATOM 996 C C . ILE A 1 120 ? -14.341 -1.265 9.537 1.00 95.56 120 ILE A C 1
ATOM 998 O O . ILE A 1 120 ? -14.111 -0.879 8.394 1.00 95.56 120 ILE A O 1
ATOM 1002 N N . LEU A 1 121 ? -13.753 -2.340 10.059 1.00 96.06 121 LEU A N 1
ATOM 1003 C CA . LEU A 1 121 ? -12.747 -3.127 9.344 1.00 96.06 121 LEU A CA 1
ATOM 1004 C C . LEU A 1 121 ? -13.325 -3.787 8.082 1.00 96.06 121 LEU A C 1
ATOM 1006 O O . LEU A 1 121 ? -12.683 -3.765 7.033 1.00 96.06 121 LEU A O 1
ATOM 1010 N N . ASP A 1 122 ? -14.566 -4.273 8.132 1.00 96.38 122 ASP A N 1
ATOM 1011 C CA . ASP A 1 122 ? -15.291 -4.780 6.965 1.00 96.38 122 ASP A CA 1
ATOM 1012 C C . ASP A 1 122 ? -15.486 -3.693 5.902 1.00 96.38 122 ASP A C 1
ATOM 1014 O O . ASP A 1 122 ? -15.294 -3.927 4.705 1.00 96.38 122 ASP A O 1
ATOM 1018 N N . LYS A 1 123 ? -15.830 -2.467 6.311 1.00 96.38 123 LYS A N 1
ATOM 1019 C CA . LYS A 1 123 ? -15.931 -1.330 5.389 1.00 96.38 123 LYS A CA 1
ATOM 1020 C C . LYS A 1 123 ? -14.584 -1.023 4.729 1.00 96.38 123 LYS A C 1
ATOM 1022 O O . LYS A 1 123 ? -14.546 -0.805 3.518 1.00 96.38 123 LYS A O 1
ATOM 1027 N N . GLU A 1 124 ? -13.495 -1.023 5.492 1.00 95.56 124 GLU A N 1
ATOM 1028 C CA . GLU A 1 124 ? -12.140 -0.815 4.969 1.00 95.56 124 GLU A CA 1
ATOM 1029 C C . GLU A 1 124 ? -11.749 -1.914 3.971 1.00 95.56 124 GLU A C 1
ATOM 1031 O O . GLU A 1 124 ? -11.317 -1.616 2.855 1.00 95.56 124 GLU A O 1
ATOM 1036 N N . ASN A 1 125 ? -12.028 -3.178 4.303 1.00 96.44 125 ASN A N 1
ATOM 1037 C CA . ASN A 1 125 ? -11.823 -4.330 3.425 1.00 96.44 125 ASN A CA 1
ATOM 1038 C C . ASN A 1 125 ? -12.579 -4.223 2.093 1.00 96.44 125 ASN A C 1
ATOM 1040 O O . ASN A 1 125 ? -12.183 -4.848 1.109 1.00 96.44 125 ASN A O 1
ATOM 1044 N N . ASN A 1 126 ? -13.648 -3.434 2.017 1.00 95.88 126 ASN A N 1
ATOM 1045 C CA . ASN A 1 126 ? -14.416 -3.237 0.790 1.00 95.88 126 ASN A CA 1
ATOM 1046 C C . ASN A 1 126 ? -13.892 -2.102 -0.110 1.00 95.88 126 ASN A C 1
ATOM 1048 O O . ASN A 1 126 ? -14.354 -1.974 -1.243 1.00 95.88 126 ASN A O 1
ATOM 1052 N N . LYS A 1 127 ? -12.899 -1.310 0.325 1.00 93.81 127 LYS A N 1
ATOM 1053 C C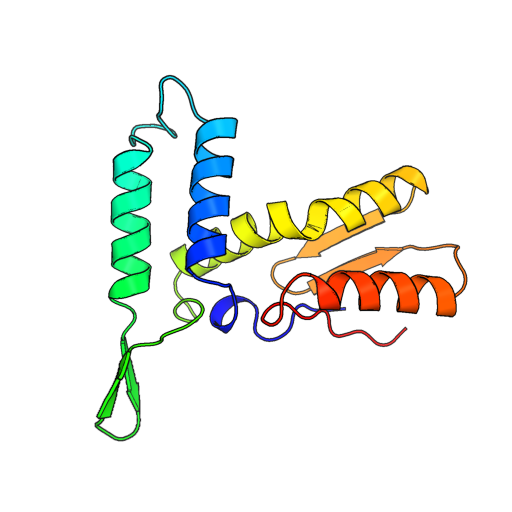A . LYS A 1 127 ? -12.324 -0.215 -0.485 1.00 93.81 127 LYS A CA 1
ATOM 1054 C C . LYS A 1 127 ? -11.556 -0.697 -1.709 1.00 93.81 127 LYS A C 1
ATOM 1056 O O . LYS A 1 127 ? -11.519 -0.018 -2.732 1.00 93.81 127 LYS A O 1
ATOM 1061 N N . ASN A 1 128 ? -10.887 -1.841 -1.595 1.00 93.19 128 ASN A N 1
ATOM 1062 C CA . ASN A 1 128 ? -10.097 -2.408 -2.677 1.00 93.19 128 ASN A CA 1
ATOM 1063 C C . ASN A 1 128 ? -10.135 -3.933 -2.614 1.00 93.19 128 ASN A C 1
ATOM 1065 O O . ASN A 1 128 ? -9.864 -4.523 -1.575 1.00 93.19 128 ASN A O 1
ATOM 1069 N N . VAL A 1 129 ? -10.421 -4.583 -3.743 1.00 93.69 129 VAL A N 1
ATOM 1070 C CA . VAL A 1 129 ? -10.481 -6.051 -3.816 1.00 93.69 129 VAL A CA 1
ATOM 1071 C C . VAL A 1 129 ? -9.157 -6.723 -3.436 1.00 93.69 129 VAL A C 1
ATOM 1073 O O . VAL A 1 129 ? -9.174 -7.834 -2.914 1.00 93.69 129 VAL A O 1
ATOM 1076 N N . ASN A 1 130 ? -8.023 -6.054 -3.662 1.00 93.69 130 ASN A N 1
ATOM 1077 C CA . ASN A 1 130 ? -6.707 -6.629 -3.418 1.00 93.69 130 ASN A CA 1
ATOM 1078 C C . ASN A 1 130 ? -6.186 -6.420 -1.992 1.00 93.69 130 ASN A C 1
ATOM 1080 O O . ASN A 1 130 ? -5.217 -7.066 -1.620 1.00 93.69 130 ASN A O 1
ATOM 1084 N N . ILE A 1 131 ? -6.768 -5.510 -1.212 1.00 95.88 131 ILE A N 1
ATOM 1085 C CA . ILE A 1 131 ? -6.237 -5.147 0.106 1.00 95.88 131 ILE A CA 1
ATOM 1086 C C . ILE A 1 131 ? -7.225 -5.610 1.152 1.00 95.88 131 ILE A C 1
ATOM 1088 O O . ILE A 1 131 ? -8.365 -5.147 1.182 1.00 95.88 131 ILE A O 1
ATOM 1092 N N . LYS A 1 132 ? -6.777 -6.548 1.981 1.00 96.38 132 LYS A N 1
ATOM 1093 C CA . LYS A 1 132 ? -7.582 -7.166 3.025 1.00 96.38 132 LYS A CA 1
ATOM 1094 C C . LYS A 1 132 ? -6.806 -7.150 4.328 1.00 96.38 132 LYS A C 1
ATOM 1096 O O . LYS A 1 132 ? -5.672 -7.610 4.372 1.00 96.38 132 LYS A O 1
ATOM 1101 N N . ILE A 1 133 ? -7.433 -6.613 5.362 1.00 96.69 133 ILE A N 1
ATOM 1102 C CA . ILE A 1 133 ? -7.042 -6.773 6.750 1.00 96.69 133 ILE A CA 1
ATOM 1103 C C . ILE A 1 133 ? -7.663 -8.077 7.235 1.00 96.69 133 ILE A C 1
ATOM 1105 O O . ILE A 1 133 ? -8.890 -8.219 7.254 1.00 96.69 133 ILE A O 1
ATOM 1109 N N . ASN A 1 134 ? -6.812 -9.006 7.641 1.00 96.06 134 ASN A N 1
ATOM 1110 C CA . ASN A 1 134 ? -7.191 -10.174 8.405 1.00 96.06 134 ASN A CA 1
ATOM 1111 C C . ASN A 1 134 ? -7.187 -9.817 9.899 1.00 96.06 134 ASN A C 1
ATOM 1113 O O . ASN A 1 134 ? -6.257 -9.188 10.421 1.00 96.06 134 ASN A O 1
ATOM 1117 N N . TYR A 1 135 ? -8.265 -10.168 10.589 1.00 93.06 135 TYR A N 1
ATOM 1118 C CA . TYR A 1 135 ? -8.439 -9.852 11.998 1.00 93.06 135 TYR A CA 1
ATOM 1119 C C . TYR A 1 135 ? -9.246 -10.929 12.718 1.00 93.06 135 TYR A C 1
ATOM 1121 O O . TYR A 1 135 ? -10.177 -11.517 12.175 1.00 93.06 135 TYR A O 1
ATOM 1129 N N . GLN A 1 136 ? -8.873 -11.149 13.973 1.00 84.19 136 GLN A N 1
ATOM 1130 C CA . GLN A 1 136 ? -9.642 -11.851 14.992 1.00 84.19 136 GLN A CA 1
ATOM 1131 C C . GLN A 1 136 ? -9.562 -10.948 16.223 1.00 84.19 136 GLN A C 1
ATOM 1133 O O . GLN A 1 136 ? -8.455 -10.550 16.600 1.00 84.19 136 GLN A O 1
ATOM 1138 N N . ILE A 1 137 ? -10.717 -10.528 16.738 1.00 77.88 137 ILE A N 1
ATOM 1139 C CA . ILE A 1 137 ? -10.845 -9.588 17.861 1.00 77.88 137 ILE A CA 1
ATOM 1140 C C . ILE A 1 137 ? -11.286 -10.370 19.092 1.00 77.88 137 ILE A C 1
ATOM 1142 O O . ILE A 1 137 ? -12.069 -11.327 18.906 1.00 77.88 137 ILE A O 1
#

pLDDT: mean 94.16, std 3.39, range [77.88, 97.56]